Protein AF-K2EMU2-F1 (afdb_monomer)

pLDDT: mean 92.55, std 4.41, range [62.56, 96.5]

Solvent-accessible surface area (backbone atoms only — not comparable to full-atom values): 5014 Å² total; per-residue (Å²): 133,86,50,76,64,57,58,49,51,55,51,51,51,53,51,50,53,39,48,75,71,71,44,75,94,76,64,95,73,76,82,57,76,46,58,50,40,54,55,71,75,42,37,86,78,46,60,96,56,91,79,35,70,70,59,47,79,75,47,78,47,79,58,92,95,45,69,39,33,34,35,34,44,99,70,30,69,45,78,81

Nearest PDB structures (foldseek):
  8yax-assembly1_B  TM=4.050E-01  e=2.412E+00  Severe acute respiratory syndrome coronavirus 2
  6upr-assembly1_A  TM=2.790E-01  e=2.749E+00  Homo sapiens
  6upq-assembly1_A  TM=2.364E-01  e=6.429E+00  Homo sapiens

Mean predicted aligned error: 4.74 Å

Structure (mmCIF, N/CA/C/O backbone):
data_AF-K2EMU2-F1
#
_entry.id   AF-K2EMU2-F1
#
loop_
_atom_site.group_PDB
_atom_site.id
_atom_site.type_symbol
_atom_site.label_atom_id
_atom_site.label_alt_id
_atom_site.label_comp_id
_atom_site.label_asym_id
_atom_site.label_entity_id
_atom_site.label_seq_id
_atom_site.pdbx_PDB_ins_code
_atom_site.Cartn_x
_atom_site.Cartn_y
_atom_site.Cartn_z
_atom_site.occupancy
_atom_site.B_iso_or_equiv
_atom_site.auth_seq_id
_atom_site.auth_comp_id
_atom_site.auth_asym_id
_atom_site.auth_atom_id
_atom_site.pdbx_PDB_model_num
ATOM 1 N N . MET A 1 1 ? -13.971 23.066 7.066 1.00 62.56 1 MET A N 1
ATOM 2 C CA . MET A 1 1 ? -12.720 22.277 7.066 1.00 62.56 1 MET A CA 1
ATOM 3 C C . MET A 1 1 ? -12.785 21.334 8.246 1.00 62.56 1 MET A C 1
ATOM 5 O O . MET A 1 1 ? -13.106 21.810 9.326 1.00 62.56 1 MET A O 1
ATOM 9 N N . SER A 1 2 ? -12.544 20.038 8.049 1.00 79.44 2 SER A N 1
ATOM 10 C CA . SER A 1 2 ? -12.550 19.087 9.163 1.00 79.44 2 SER A CA 1
ATOM 11 C C . SER A 1 2 ? -11.403 19.372 10.125 1.00 79.44 2 SER A C 1
ATOM 13 O O . SER A 1 2 ? -10.291 19.683 9.691 1.00 79.44 2 SER A O 1
ATOM 15 N N . THR A 1 3 ? -11.658 19.267 11.423 1.00 91.94 3 THR A N 1
ATOM 16 C CA . THR A 1 3 ? -10.616 19.465 12.435 1.00 91.94 3 THR A CA 1
ATOM 17 C C . THR A 1 3 ? -9.631 18.288 12.450 1.00 91.94 3 THR A C 1
ATOM 19 O O . THR A 1 3 ? -9.945 17.172 12.027 1.00 91.94 3 THR A O 1
ATOM 22 N N . LEU A 1 4 ? -8.413 18.500 12.966 1.00 92.56 4 LEU A N 1
ATOM 23 C CA . LEU A 1 4 ? -7.439 17.408 13.149 1.00 92.56 4 LEU A CA 1
ATOM 24 C C . LEU A 1 4 ? -8.002 16.270 14.013 1.00 92.56 4 LEU A C 1
ATOM 26 O O . LEU A 1 4 ? -7.663 15.105 13.798 1.00 92.56 4 LEU A O 1
ATOM 30 N N . LYS A 1 5 ? -8.870 16.614 14.971 1.00 93.88 5 LYS A N 1
ATOM 31 C CA . LYS A 1 5 ? -9.569 15.657 15.823 1.00 93.88 5 LYS A CA 1
ATOM 32 C C . LYS A 1 5 ? -10.517 14.784 14.999 1.00 93.88 5 LYS A C 1
ATOM 34 O O . LYS A 1 5 ? -10.355 13.571 15.007 1.00 93.88 5 LYS A O 1
ATOM 39 N N . GLU A 1 6 ? -11.388 15.389 14.194 1.00 94.12 6 GLU A N 1
ATOM 40 C CA . GLU A 1 6 ? -12.300 14.654 13.303 1.00 94.12 6 GLU A CA 1
ATOM 41 C C . GLU A 1 6 ? -11.551 13.721 12.339 1.00 94.12 6 GLU A C 1
ATOM 43 O O . GLU A 1 6 ? -11.916 12.558 12.180 1.00 94.12 6 GLU A O 1
ATOM 48 N N . LEU A 1 7 ? -10.453 14.187 11.730 1.00 93.19 7 LEU A N 1
ATOM 49 C CA . LEU A 1 7 ? -9.639 13.351 10.837 1.00 93.19 7 LEU A CA 1
ATOM 50 C C . LEU A 1 7 ? -9.014 12.151 11.558 1.00 93.19 7 LEU A C 1
ATOM 52 O O . LEU A 1 7 ? -8.887 11.070 10.973 1.00 93.19 7 LEU A O 1
ATOM 56 N N . ARG A 1 8 ? -8.588 12.336 12.810 1.00 94.75 8 ARG A N 1
ATOM 57 C CA . ARG A 1 8 ? -8.050 11.256 13.639 1.00 94.75 8 ARG A CA 1
ATOM 58 C C . ARG A 1 8 ? -9.140 10.251 13.992 1.00 94.75 8 ARG A C 1
ATOM 60 O O . ARG A 1 8 ? -8.899 9.054 13.846 1.00 94.75 8 ARG A O 1
ATOM 67 N N . ASP A 1 9 ? -10.307 10.728 14.405 1.00 96.06 9 ASP A N 1
ATOM 68 C CA . ASP A 1 9 ? -11.425 9.884 14.825 1.00 96.06 9 ASP A CA 1
ATOM 69 C C . ASP A 1 9 ? -11.886 8.987 13.664 1.00 96.06 9 ASP A C 1
ATOM 71 O O . ASP A 1 9 ? -11.922 7.765 13.806 1.00 96.06 9 ASP A O 1
ATOM 75 N N . VAL A 1 10 ? -12.027 9.544 12.454 1.00 95.75 10 VAL A N 1
ATOM 76 C CA . VAL A 1 10 ? -12.333 8.771 11.234 1.00 95.75 10 VAL A CA 1
ATOM 77 C C . VAL A 1 10 ? -11.276 7.694 10.938 1.00 95.75 10 VAL A C 1
ATOM 79 O O . VAL A 1 10 ? -11.597 6.595 10.478 1.00 95.75 10 VAL A O 1
ATOM 82 N N . ARG A 1 11 ? -9.985 7.966 11.178 1.00 94.56 11 ARG A N 1
ATOM 83 C CA . ARG A 1 11 ? -8.922 6.958 10.984 1.00 94.56 11 ARG A CA 1
ATOM 84 C C . ARG A 1 11 ? -8.997 5.838 12.022 1.00 94.56 11 ARG A C 1
ATOM 86 O O . ARG A 1 11 ? -8.736 4.686 11.675 1.00 94.56 11 ARG A O 1
ATOM 93 N N . LEU A 1 12 ? -9.356 6.157 13.264 1.00 96.06 12 LEU A N 1
ATOM 94 C CA . LEU A 1 12 ? -9.542 5.169 14.328 1.00 96.06 12 LEU A CA 1
ATOM 95 C C . LEU A 1 12 ? -10.763 4.281 14.068 1.00 96.06 12 LEU A C 1
ATOM 97 O O . LEU A 1 12 ? -10.680 3.067 14.254 1.00 96.06 12 LEU A O 1
ATOM 101 N N . GLU A 1 13 ? -11.856 4.852 13.564 1.00 96.50 13 GLU A N 1
ATOM 102 C CA . GLU A 1 13 ? -13.031 4.091 13.131 1.00 96.50 13 GLU A CA 1
ATOM 103 C C . GLU A 1 13 ? -12.678 3.098 12.020 1.00 96.50 13 GLU A C 1
ATOM 105 O O . GLU A 1 13 ? -12.983 1.911 12.132 1.00 96.50 13 GLU A O 1
ATOM 110 N N . LYS A 1 14 ? -11.944 3.539 10.987 1.00 95.06 14 LYS A N 1
ATOM 111 C CA . LYS A 1 14 ? -11.458 2.650 9.915 1.00 95.06 14 LYS A CA 1
ATOM 112 C C . LYS A 1 14 ? -10.589 1.513 10.454 1.00 95.06 14 LYS A C 1
ATOM 114 O O . LYS A 1 14 ? -10.741 0.371 10.024 1.00 95.06 14 LYS A O 1
ATOM 119 N N . LEU A 1 15 ? -9.707 1.803 11.411 1.00 95.56 15 LEU A N 1
ATOM 120 C CA . LEU A 1 15 ? -8.876 0.792 12.068 1.00 95.56 15 LEU A CA 1
ATOM 121 C C . LEU A 1 15 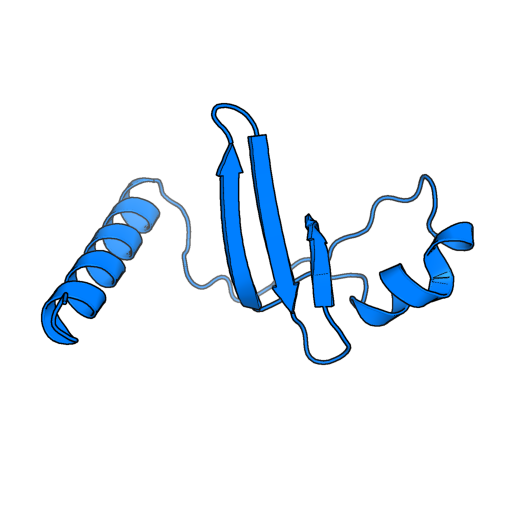? -9.718 -0.222 12.854 1.00 95.56 15 LEU A C 1
ATOM 123 O O . LEU A 1 15 ? -9.440 -1.419 12.794 1.00 95.56 15 LEU A O 1
ATOM 127 N N . SER A 1 16 ? -10.751 0.234 13.566 1.00 95.56 16 SER A N 1
ATOM 128 C CA . SER A 1 16 ? -11.702 -0.641 14.264 1.00 95.56 16 SER A CA 1
ATOM 129 C C . SER A 1 16 ? -12.436 -1.559 13.284 1.00 95.56 16 SER A C 1
ATOM 131 O O . SER A 1 16 ? -12.493 -2.770 13.497 1.00 95.56 16 SER A O 1
ATOM 133 N N . SER A 1 17 ? -12.917 -1.015 12.164 1.00 95.88 17 SER A N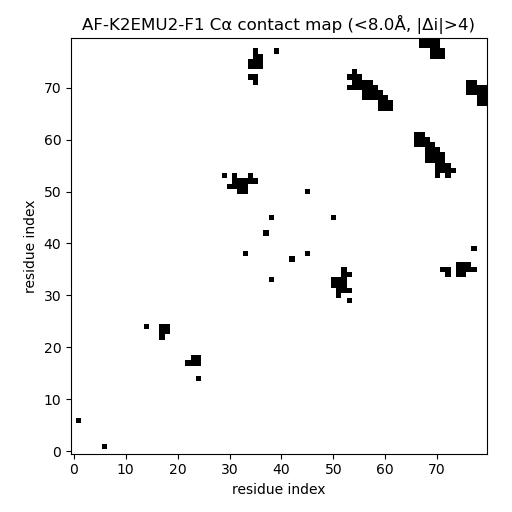 1
ATOM 134 C CA . SER A 1 17 ? -13.583 -1.789 11.112 1.00 95.88 17 SER A CA 1
ATOM 135 C C . SER A 1 17 ? -12.669 -2.852 10.496 1.00 95.88 17 SER A C 1
AT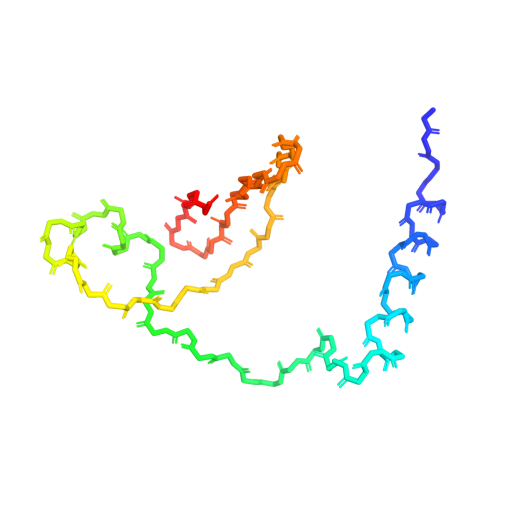OM 137 O O . SER A 1 17 ? -13.094 -3.994 10.348 1.00 95.88 17 SER A O 1
ATOM 139 N N . LEU A 1 18 ? -11.400 -2.530 10.215 1.00 94.38 18 LEU A N 1
ATOM 140 C CA . LEU A 1 18 ? -10.421 -3.513 9.725 1.00 94.38 18 LEU A CA 1
ATOM 141 C C . LEU A 1 18 ? -10.217 -4.668 10.716 1.00 94.38 18 LEU A C 1
ATOM 143 O O . LEU A 1 18 ? -10.237 -5.830 10.316 1.00 94.38 18 LEU A O 1
ATOM 147 N N . LYS A 1 19 ? -10.097 -4.357 12.013 1.00 94.31 19 LYS A N 1
ATOM 148 C CA . LYS A 1 19 ? -9.978 -5.379 13.065 1.00 94.31 19 LYS A CA 1
ATOM 149 C C . LYS A 1 19 ? -11.224 -6.263 13.159 1.00 94.31 19 LYS A C 1
ATOM 151 O O . LYS A 1 19 ? -11.086 -7.472 13.304 1.00 94.31 19 LYS A O 1
ATOM 156 N N . LYS A 1 20 ? -12.429 -5.687 13.046 1.00 96.12 20 LYS A N 1
ATOM 157 C CA . LYS A 1 20 ? -13.699 -6.443 13.043 1.00 96.12 20 LYS A CA 1
ATOM 158 C C . LYS A 1 20 ? -13.813 -7.402 11.856 1.00 96.12 20 LYS A C 1
ATOM 160 O O . LYS A 1 20 ? -14.411 -8.459 11.996 1.00 96.12 20 LYS A O 1
ATOM 165 N N . LEU A 1 21 ? -13.214 -7.053 10.718 1.00 95.62 21 LEU A N 1
ATOM 166 C CA . LEU A 1 21 ? -13.120 -7.920 9.538 1.00 95.62 21 LEU A CA 1
ATOM 167 C C . LEU A 1 21 ? -12.050 -9.023 9.676 1.00 95.62 21 LEU A C 1
ATOM 169 O O . LEU A 1 21 ? -11.838 -9.778 8.734 1.00 95.62 21 LEU A O 1
ATOM 173 N N . GLY A 1 22 ? -11.351 -9.113 10.814 1.00 94.38 22 GLY A N 1
ATOM 174 C CA . GLY A 1 22 ? -10.277 -10.088 11.035 1.00 94.38 22 GLY A CA 1
ATOM 175 C C . GLY A 1 22 ? -8.962 -9.746 10.327 1.00 94.38 22 GLY A C 1
ATOM 176 O O . GLY A 1 22 ? -8.042 -10.561 10.313 1.00 94.38 22 GLY A O 1
ATOM 177 N N . VAL A 1 23 ? -8.840 -8.547 9.749 1.00 93.25 23 VAL A N 1
ATOM 178 C CA . VAL A 1 23 ? -7.626 -8.102 9.055 1.00 93.25 23 VAL A CA 1
ATOM 179 C C . VAL A 1 23 ? -6.652 -7.504 10.068 1.00 93.25 23 VAL A C 1
ATOM 181 O O . VAL A 1 23 ? -7.007 -6.587 10.810 1.00 93.25 23 VAL A O 1
ATOM 184 N N . ASN A 1 24 ? -5.403 -7.982 10.084 1.00 92.81 24 ASN A N 1
ATOM 185 C CA . ASN A 1 24 ? -4.342 -7.369 10.883 1.00 92.81 24 ASN A CA 1
ATOM 186 C C . ASN A 1 24 ? -3.873 -6.056 10.215 1.00 92.81 24 ASN A C 1
ATOM 188 O O . ASN A 1 24 ? -3.256 -6.123 9.152 1.00 92.81 24 ASN A O 1
ATOM 192 N N . PRO A 1 25 ? -4.111 -4.870 10.816 1.00 92.81 25 PRO A N 1
ATOM 193 C CA . PRO A 1 25 ? -3.710 -3.592 10.224 1.00 92.81 25 PRO A CA 1
ATOM 194 C C . PRO A 1 25 ? -2.191 -3.354 10.238 1.00 92.81 25 PRO A C 1
ATOM 196 O O . PRO A 1 25 ? -1.713 -2.472 9.529 1.00 92.81 25 PRO A O 1
ATOM 199 N N . TYR A 1 26 ? -1.435 -4.117 11.036 1.00 94.19 26 TYR A N 1
ATOM 200 C CA . TYR A 1 26 ? 0.016 -3.985 11.182 1.00 94.19 26 TYR A CA 1
ATOM 201 C C . TYR A 1 26 ? 0.702 -5.355 11.046 1.00 94.19 26 TYR A C 1
ATOM 203 O O . TYR A 1 26 ? 1.183 -5.918 12.034 1.00 94.19 26 TYR A O 1
ATOM 211 N N . PRO A 1 27 ? 0.723 -5.942 9.838 1.00 92.12 27 PRO A N 1
ATOM 212 C CA . PRO A 1 27 ? 1.421 -7.198 9.607 1.00 92.12 27 PRO A CA 1
ATOM 213 C C . PRO A 1 27 ? 2.938 -6.995 9.714 1.00 92.12 27 PRO A C 1
ATOM 215 O O . PRO A 1 27 ? 3.489 -6.027 9.195 1.00 92.12 27 PRO A O 1
ATOM 218 N N . ALA A 1 28 ? 3.627 -7.935 10.364 1.00 91.25 28 ALA A N 1
ATOM 219 C CA . ALA A 1 28 ? 5.080 -7.866 10.548 1.00 91.25 28 ALA A CA 1
ATOM 220 C C . ALA A 1 28 ? 5.873 -8.131 9.255 1.00 91.25 28 ALA A C 1
ATOM 222 O O . ALA A 1 28 ? 7.026 -7.726 9.140 1.00 91.25 28 ALA A O 1
ATOM 223 N N . LYS A 1 29 ? 5.273 -8.836 8.290 1.00 90.25 29 LYS A N 1
ATOM 224 C CA . LYS A 1 29 ? 5.891 -9.185 7.009 1.00 90.25 29 LYS A CA 1
ATOM 225 C C . LYS A 1 29 ? 5.006 -8.713 5.866 1.00 90.25 29 LYS A C 1
ATOM 227 O O . LYS A 1 29 ? 3.786 -8.848 5.924 1.00 90.25 29 LYS A O 1
ATOM 232 N N . SER A 1 30 ? 5.646 -8.198 4.823 1.00 87.25 30 SER A N 1
ATOM 233 C CA . SER A 1 30 ? 5.022 -7.956 3.525 1.00 87.25 30 SER A CA 1
ATOM 234 C C . SER A 1 30 ? 5.699 -8.848 2.491 1.00 87.25 30 SER A C 1
ATOM 236 O O . SER A 1 30 ? 6.891 -9.122 2.607 1.00 87.25 30 SER A O 1
ATOM 238 N N . ASN A 1 31 ? 4.956 -9.281 1.475 1.00 89.88 31 ASN A N 1
ATOM 239 C CA . ASN A 1 31 ? 5.497 -10.081 0.374 1.00 89.88 31 ASN A CA 1
ATOM 240 C C . ASN A 1 31 ? 6.113 -9.197 -0.733 1.00 89.88 31 ASN A C 1
ATOM 242 O O . ASN A 1 31 ? 6.125 -9.608 -1.889 1.00 89.88 31 ASN A O 1
ATOM 246 N N . LYS A 1 32 ? 6.575 -7.974 -0.406 1.00 90.31 32 LYS A N 1
ATOM 247 C CA . LYS A 1 32 ? 7.216 -7.057 -1.369 1.00 90.31 32 LYS A CA 1
ATOM 248 C C . LYS A 1 32 ? 8.400 -7.779 -2.014 1.00 90.31 32 LYS A C 1
ATOM 250 O O . LYS A 1 32 ? 9.317 -8.188 -1.307 1.00 90.31 32 LYS A O 1
ATOM 255 N N . ASN A 1 33 ? 8.382 -7.910 -3.336 1.00 91.69 33 ASN A N 1
ATOM 256 C CA . ASN A 1 33 ? 9.452 -8.546 -4.108 1.00 91.69 33 ASN A CA 1
ATOM 257 C C . ASN A 1 33 ? 10.113 -7.587 -5.112 1.00 91.69 33 ASN A C 1
ATOM 259 O O . ASN A 1 33 ? 11.191 -7.890 -5.615 1.00 91.69 33 ASN A O 1
ATOM 263 N N . THR A 1 34 ? 9.501 -6.434 -5.399 1.00 91.12 34 THR A N 1
ATOM 264 C CA . THR A 1 34 ? 9.998 -5.480 -6.398 1.00 91.12 34 THR A CA 1
ATOM 265 C C . THR A 1 34 ? 9.946 -4.052 -5.854 1.00 91.12 34 THR A C 1
ATOM 267 O O . THR A 1 34 ? 9.017 -3.673 -5.133 1.00 91.12 34 THR A O 1
ATOM 270 N N . GLN A 1 35 ? 10.970 -3.257 -6.173 1.00 92.00 35 GLN A N 1
ATOM 271 C CA . GLN A 1 35 ? 10.979 -1.817 -5.912 1.00 92.00 35 GLN A CA 1
ATOM 272 C C . GLN A 1 35 ? 10.179 -1.072 -6.977 1.00 92.00 35 GLN A C 1
ATOM 274 O O . GLN A 1 35 ? 10.148 -1.474 -8.139 1.00 92.00 35 GLN A O 1
ATOM 279 N N . VAL A 1 36 ? 9.548 0.034 -6.590 1.00 92.75 36 VAL A N 1
ATOM 280 C CA . VAL A 1 36 ? 8.719 0.817 -7.516 1.00 92.75 36 VAL A CA 1
ATOM 281 C C . VAL A 1 36 ? 9.534 1.360 -8.694 1.00 92.75 36 VAL A C 1
ATOM 283 O O . VAL A 1 36 ? 9.071 1.302 -9.829 1.00 92.75 36 VAL A O 1
ATOM 286 N N . ASP A 1 37 ? 10.753 1.838 -8.454 1.00 92.94 37 ASP A N 1
ATOM 287 C CA . ASP A 1 37 ? 11.629 2.368 -9.506 1.00 92.94 37 ASP A CA 1
ATOM 288 C C . ASP A 1 37 ? 11.981 1.314 -10.569 1.00 92.94 37 ASP A C 1
ATOM 290 O O . ASP A 1 37 ? 11.973 1.615 -11.762 1.00 92.94 37 ASP A O 1
ATOM 294 N N . SER A 1 38 ? 12.189 0.055 -10.164 1.00 90.19 38 SER A N 1
ATOM 295 C CA . SER A 1 38 ? 12.429 -1.058 -11.093 1.00 90.19 38 SER A CA 1
ATOM 296 C C . SER A 1 38 ? 11.229 -1.307 -12.006 1.00 90.19 38 SER A C 1
ATOM 298 O O . SER A 1 38 ? 11.411 -1.562 -13.191 1.00 90.19 38 SER A O 1
ATOM 300 N N . VAL A 1 39 ? 10.002 -1.178 -11.488 1.00 90.69 39 VAL A N 1
ATOM 301 C CA . VAL A 1 39 ? 8.780 -1.314 -12.302 1.00 90.69 39 VAL A CA 1
ATOM 302 C C . VAL A 1 39 ? 8.703 -0.218 -13.365 1.00 90.69 39 VAL A C 1
ATOM 304 O O . VAL A 1 39 ? 8.316 -0.490 -14.497 1.00 90.69 39 VAL A O 1
ATOM 307 N N . VAL A 1 40 ? 9.093 1.011 -13.019 1.00 88.75 40 VAL A N 1
ATOM 308 C CA . VAL A 1 40 ? 9.045 2.155 -13.941 1.00 88.75 40 VAL A CA 1
ATOM 309 C C . VAL A 1 40 ? 10.160 2.083 -14.990 1.00 88.75 40 VAL A C 1
ATOM 311 O O . VAL A 1 40 ? 9.913 2.360 -16.160 1.00 88.75 40 VAL A O 1
ATOM 314 N N . LYS A 1 41 ? 11.383 1.711 -14.593 1.00 92.06 41 LYS A N 1
ATOM 315 C CA . LYS A 1 41 ? 12.555 1.697 -15.485 1.00 92.06 41 LYS A CA 1
ATOM 316 C C . LYS A 1 41 ? 12.671 0.437 -16.334 1.00 92.06 41 LYS A C 1
ATOM 318 O O . LYS A 1 41 ? 13.138 0.510 -17.465 1.00 92.06 41 LYS A O 1
ATOM 323 N N . GLU A 1 42 ? 12.274 -0.713 -15.798 1.00 91.00 42 GLU A N 1
ATOM 324 C CA . GLU A 1 42 ? 12.443 -2.023 -16.439 1.00 91.00 42 GLU A CA 1
ATOM 325 C C . GLU A 1 42 ? 11.106 -2.639 -16.863 1.00 91.00 42 GLU A C 1
ATOM 327 O O . GLU A 1 42 ? 10.972 -3.861 -16.943 1.00 91.00 42 GLU A O 1
ATOM 332 N N . PHE A 1 43 ? 10.122 -1.788 -17.166 1.00 88.81 43 PHE A N 1
ATOM 333 C CA . PHE A 1 43 ? 8.775 -2.200 -17.558 1.00 88.81 43 PHE A CA 1
ATOM 334 C C . PHE A 1 43 ? 8.778 -3.253 -18.674 1.0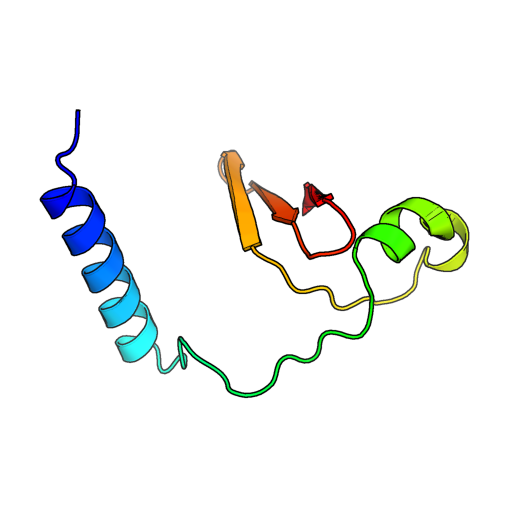0 88.81 43 PHE A C 1
ATOM 336 O O . PHE A 1 43 ? 8.138 -4.287 -18.532 1.00 88.81 43 PHE A O 1
ATOM 343 N N . GLU A 1 44 ? 9.559 -3.041 -19.737 1.00 90.06 44 GLU A N 1
ATOM 344 C CA . GLU A 1 44 ? 9.649 -3.965 -20.879 1.00 90.06 44 GLU A CA 1
ATOM 345 C C . GLU A 1 44 ? 10.053 -5.390 -20.473 1.00 90.06 44 GLU A C 1
ATOM 347 O O . GLU A 1 44 ? 9.544 -6.364 -21.020 1.00 90.06 44 GLU A O 1
ATOM 352 N N . LYS A 1 45 ? 10.937 -5.535 -19.478 1.00 88.50 45 LYS A N 1
ATOM 353 C CA . LYS A 1 45 ? 11.385 -6.850 -18.991 1.00 88.50 45 LYS A CA 1
ATOM 354 C C . LYS A 1 45 ? 10.385 -7.492 -18.036 1.00 88.50 45 LYS A C 1
ATOM 356 O O . LYS A 1 45 ? 10.303 -8.712 -17.957 1.00 88.50 45 LYS A O 1
ATOM 361 N N . LEU A 1 46 ? 9.678 -6.666 -17.271 1.00 86.31 46 LEU A N 1
ATOM 362 C CA . LEU A 1 46 ? 8.690 -7.098 -16.285 1.00 86.31 46 LEU A CA 1
ATOM 363 C C . LEU A 1 46 ? 7.301 -7.280 -16.904 1.00 86.31 46 LEU A C 1
ATOM 365 O O . LEU A 1 46 ? 6.387 -7.754 -16.230 1.00 86.31 46 LEU A O 1
ATOM 369 N N . ASN A 1 47 ? 7.132 -6.928 -18.177 1.00 87.31 47 ASN A N 1
ATOM 370 C CA . ASN A 1 47 ? 5.875 -7.076 -18.884 1.00 87.31 47 ASN A CA 1
ATOM 371 C C . ASN A 1 47 ? 5.437 -8.552 -18.896 1.00 87.31 47 ASN A C 1
ATOM 373 O O . ASN A 1 47 ? 6.214 -9.451 -19.211 1.00 87.31 47 ASN A O 1
ATOM 377 N N . GLY A 1 48 ? 4.194 -8.809 -18.487 1.00 87.69 48 GLY A N 1
ATOM 378 C CA . GLY A 1 48 ? 3.656 -10.162 -18.299 1.00 87.69 48 GLY A CA 1
ATOM 379 C C . GLY A 1 48 ? 4.108 -10.883 -17.019 1.00 87.69 48 GLY A C 1
ATOM 380 O O . GLY A 1 48 ? 3.608 -11.971 -16.738 1.00 87.69 48 GLY A O 1
ATOM 381 N N . SER A 1 49 ? 4.999 -10.294 -16.216 1.00 89.81 49 SER A N 1
ATOM 382 C CA . SER A 1 49 ? 5.418 -10.850 -14.925 1.00 89.81 49 SER A CA 1
ATOM 383 C C . SER A 1 49 ? 4.540 -10.345 -13.780 1.00 89.81 49 SER A C 1
ATOM 385 O O . SER A 1 49 ? 4.107 -9.193 -13.754 1.00 89.81 49 SER A O 1
ATOM 387 N N . VAL A 1 50 ? 4.303 -11.201 -12.783 1.00 90.75 50 VAL A N 1
ATOM 388 C CA . VAL A 1 50 ? 3.602 -10.808 -11.554 1.00 90.75 50 VAL A CA 1
ATOM 389 C C . VAL A 1 50 ? 4.599 -10.184 -10.581 1.00 90.75 50 VAL A C 1
ATOM 391 O O . VAL A 1 50 ? 5.526 -10.847 -10.113 1.00 90.75 50 VAL A O 1
ATOM 394 N N . VAL A 1 51 ? 4.383 -8.914 -10.245 1.00 91.75 51 VAL A N 1
ATOM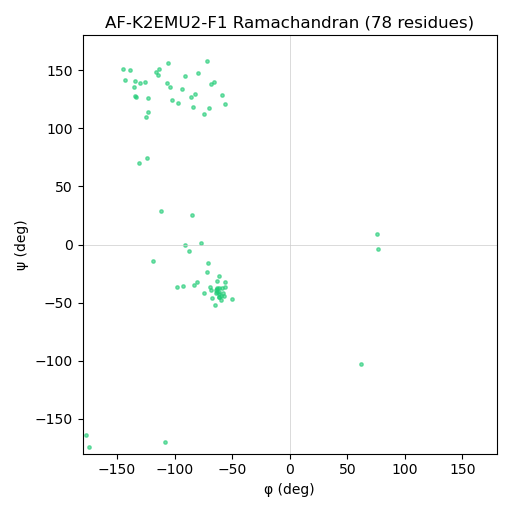 395 C CA . VAL A 1 51 ? 5.189 -8.167 -9.270 1.00 91.75 51 VAL A CA 1
ATOM 396 C C . VAL A 1 51 ? 4.364 -7.809 -8.036 1.00 91.75 51 VAL A C 1
ATOM 398 O O . VAL A 1 51 ? 3.150 -7.631 -8.102 1.00 91.75 51 VAL A O 1
ATOM 401 N N . ILE A 1 52 ? 5.033 -7.696 -6.893 1.00 93.62 52 ILE A N 1
ATOM 402 C CA . ILE A 1 52 ? 4.457 -7.333 -5.601 1.00 93.62 52 ILE A CA 1
ATOM 403 C C . ILE A 1 52 ? 5.225 -6.126 -5.067 1.00 93.62 52 ILE A C 1
ATOM 405 O O . ILE A 1 52 ? 6.376 -6.221 -4.632 1.00 93.62 52 ILE A O 1
ATOM 409 N N . ILE A 1 53 ? 4.551 -4.981 -5.060 1.00 93.50 53 ILE A N 1
ATOM 410 C CA . ILE A 1 53 ? 5.076 -3.722 -4.534 1.00 93.50 53 ILE A CA 1
ATOM 411 C C . ILE A 1 53 ? 4.430 -3.386 -3.188 1.00 93.50 53 ILE A C 1
ATOM 413 O O . ILE A 1 53 ? 3.316 -3.812 -2.882 1.00 93.50 53 ILE A O 1
ATOM 417 N N . ALA A 1 54 ? 5.121 -2.583 -2.383 1.00 93.75 54 ALA A N 1
ATOM 418 C CA . ALA A 1 54 ? 4.568 -2.009 -1.164 1.00 93.75 54 ALA A CA 1
ATOM 419 C C . ALA A 1 54 ? 5.098 -0.587 -0.974 1.00 93.75 54 ALA A C 1
ATOM 421 O O . ALA A 1 54 ? 6.270 -0.318 -1.234 1.00 93.75 54 ALA A O 1
ATOM 422 N N . GLY A 1 55 ? 4.236 0.311 -0.499 1.00 93.12 55 GLY A N 1
ATOM 423 C CA . GLY A 1 55 ? 4.573 1.709 -0.261 1.00 93.12 55 GLY A CA 1
ATOM 424 C C . GLY A 1 55 ? 3.431 2.474 0.406 1.00 93.12 55 GLY A C 1
ATOM 425 O O . GLY A 1 55 ? 2.408 1.910 0.793 1.00 93.12 55 GLY A O 1
ATOM 426 N N . ARG A 1 56 ? 3.605 3.786 0.546 1.00 95.06 56 ARG A N 1
ATOM 427 C CA . ARG A 1 56 ? 2.606 4.704 1.092 1.00 95.06 56 ARG A CA 1
ATOM 428 C C . ARG A 1 56 ? 1.602 5.099 0.012 1.00 95.06 56 ARG A C 1
ATOM 430 O O . ARG A 1 56 ? 1.995 5.580 -1.047 1.00 95.06 56 ARG A O 1
ATOM 437 N N . VAL A 1 57 ? 0.311 4.982 0.320 1.00 95.62 57 VAL A N 1
ATOM 438 C CA . VAL A 1 57 ? -0.760 5.536 -0.520 1.00 95.62 57 VAL A CA 1
ATOM 439 C C . VAL A 1 57 ? -0.725 7.061 -0.433 1.00 95.62 57 VAL A C 1
ATOM 441 O O . VAL A 1 57 ? -0.901 7.632 0.645 1.00 95.62 57 VAL A O 1
ATOM 444 N N . MET A 1 58 ? -0.475 7.712 -1.566 1.00 95.75 58 MET A N 1
ATOM 445 C CA . MET A 1 58 ? -0.370 9.168 -1.680 1.00 95.75 58 MET A CA 1
ATOM 446 C C . MET A 1 58 ? -1.668 9.801 -2.175 1.00 95.75 58 MET A C 1
ATOM 448 O O . MET A 1 58 ? -2.028 10.888 -1.729 1.00 95.75 58 MET A O 1
ATOM 452 N N . SER A 1 59 ? -2.371 9.131 -3.089 1.00 95.12 59 SER A N 1
ATOM 453 C CA . SER A 1 59 ? -3.652 9.587 -3.626 1.00 95.12 59 SER A CA 1
ATOM 454 C C . SER A 1 59 ? -4.567 8.391 -3.891 1.00 95.12 59 SER A C 1
ATOM 456 O O . SER A 1 59 ? -4.089 7.287 -4.156 1.00 95.12 59 SER A O 1
ATOM 458 N N . ILE A 1 60 ? -5.877 8.618 -3.799 1.00 95.25 60 ILE A N 1
ATOM 459 C CA . ILE A 1 60 ? -6.916 7.658 -4.180 1.00 95.25 60 ILE A CA 1
ATOM 460 C C . ILE A 1 60 ? -7.941 8.425 -5.010 1.00 95.25 60 ILE A C 1
ATOM 462 O O . ILE A 1 60 ? -8.449 9.456 -4.566 1.00 95.25 60 ILE A O 1
ATOM 466 N N . ARG A 1 61 ? -8.242 7.926 -6.206 1.00 95.06 61 ARG A N 1
ATOM 467 C CA . ARG A 1 61 ? -9.213 8.495 -7.142 1.00 95.06 61 ARG A CA 1
ATOM 468 C C . ARG A 1 61 ? -10.251 7.429 -7.461 1.00 95.06 61 ARG A C 1
ATOM 470 O O . ARG A 1 61 ? -9.923 6.397 -8.038 1.00 95.06 61 ARG A O 1
ATOM 477 N N . VAL A 1 62 ? -11.490 7.662 -7.042 1.00 95.38 62 VAL A N 1
ATOM 478 C CA . VAL A 1 62 ? -12.595 6.710 -7.205 1.00 95.38 62 VAL A CA 1
ATOM 479 C C . VAL A 1 62 ? -13.479 7.165 -8.361 1.00 95.38 62 VAL A C 1
ATOM 481 O O . VAL A 1 62 ? -13.995 8.279 -8.350 1.00 95.38 62 VAL A O 1
ATOM 484 N N . HIS A 1 63 ? -13.674 6.285 -9.337 1.00 94.38 63 HIS A N 1
ATOM 485 C CA . HIS A 1 63 ? -14.510 6.489 -10.517 1.00 94.38 63 HIS A CA 1
ATOM 486 C C . HIS A 1 63 ? -15.553 5.369 -10.609 1.00 94.38 63 HIS A C 1
ATOM 488 O O . HIS A 1 63 ? -15.443 4.442 -11.414 1.00 94.38 63 HIS A O 1
ATOM 494 N N . GLY A 1 64 ? -16.573 5.430 -9.749 1.00 93.94 64 GLY A N 1
ATOM 495 C CA . GLY A 1 64 ? -17.646 4.435 -9.705 1.00 93.94 64 GLY A CA 1
ATOM 496 C C . GLY A 1 64 ? -17.123 3.040 -9.353 1.00 93.94 64 GLY A C 1
ATOM 497 O O . GLY A 1 64 ? -16.847 2.761 -8.191 1.00 93.94 64 GLY A O 1
ATOM 498 N N . LYS A 1 65 ? -16.994 2.169 -10.362 1.00 94.19 65 LYS A N 1
ATOM 499 C CA . LYS A 1 65 ? -16.479 0.794 -10.217 1.00 94.19 65 LYS A CA 1
ATOM 500 C C . LYS A 1 65 ? -14.959 0.672 -10.411 1.00 94.19 65 LYS A C 1
ATOM 502 O O . LYS A 1 65 ? -14.436 -0.431 -10.310 1.00 94.19 65 LYS A O 1
ATOM 507 N N 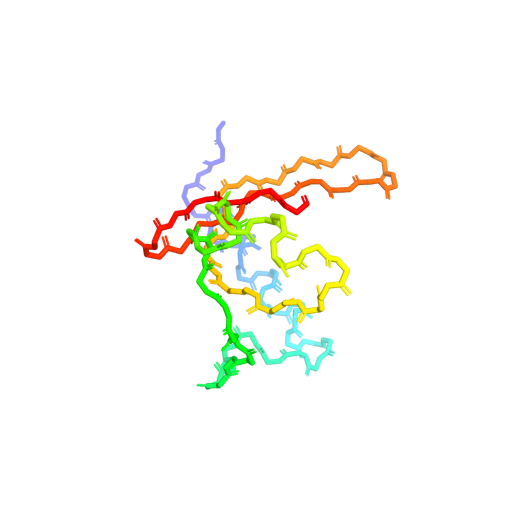. LEU A 1 66 ? -14.264 1.774 -10.699 1.00 94.94 66 LEU A N 1
ATOM 508 C CA . LEU A 1 66 ? -12.811 1.821 -10.860 1.00 94.94 66 LEU A CA 1
ATOM 509 C C . LEU A 1 66 ? -12.180 2.665 -9.759 1.00 94.94 66 LEU A C 1
ATOM 511 O O . LEU A 1 66 ? -12.747 3.667 -9.321 1.00 94.94 66 LEU A O 1
ATOM 515 N N . VAL A 1 67 ? -10.986 2.273 -9.331 1.00 95.31 67 VAL A N 1
ATOM 516 C CA . VAL A 1 67 ? -10.191 3.023 -8.361 1.00 95.31 67 VAL A CA 1
ATOM 517 C C . VAL A 1 67 ? -8.764 3.080 -8.871 1.00 95.31 67 VAL A C 1
ATOM 519 O O . VAL A 1 67 ? -8.193 2.038 -9.164 1.00 95.31 67 VAL A O 1
ATOM 522 N N . PH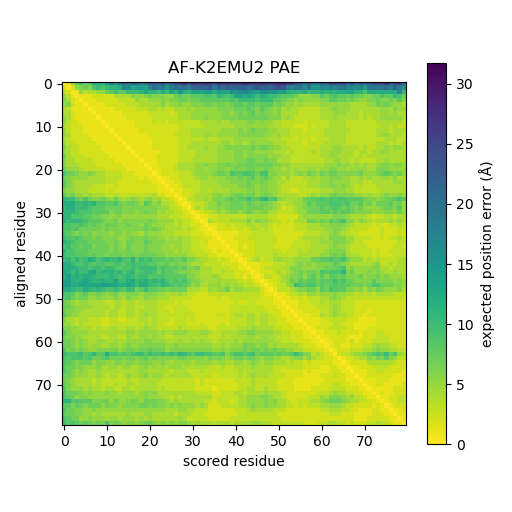E A 1 68 ? -8.207 4.287 -8.934 1.00 95.44 68 PHE A N 1
ATOM 523 C CA . PHE A 1 68 ? -6.783 4.501 -9.160 1.00 95.44 68 PHE A CA 1
ATOM 524 C C . PHE A 1 68 ? -6.123 4.951 -7.867 1.00 95.44 68 PHE A C 1
ATOM 526 O O . PHE A 1 68 ? -6.676 5.778 -7.130 1.00 95.44 68 PHE A O 1
ATOM 533 N N . MET A 1 69 ? -4.933 4.440 -7.590 1.00 96.06 69 MET A N 1
ATOM 534 C CA . MET A 1 69 ? -4.171 4.803 -6.400 1.00 96.06 69 MET A CA 1
ATOM 535 C C . MET A 1 69 ? -2.723 5.058 -6.754 1.00 96.06 69 MET A C 1
ATOM 537 O O . MET A 1 69 ? -2.100 4.256 -7.433 1.00 96.06 69 MET A O 1
ATOM 541 N N . ASP A 1 70 ? -2.1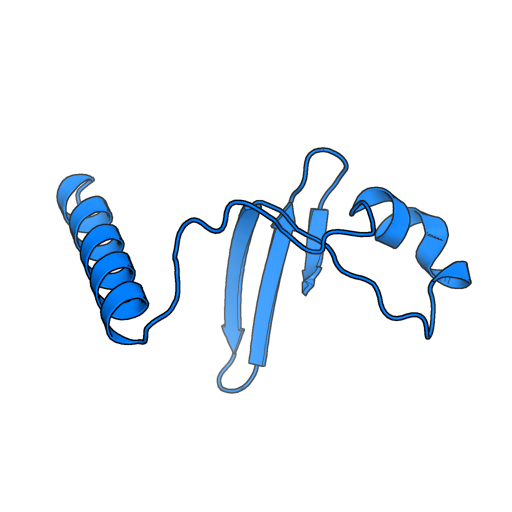47 6.127 -6.217 1.00 95.12 70 ASP A N 1
ATOM 542 C CA . ASP A 1 70 ? -0.709 6.322 -6.357 1.00 95.12 70 ASP A CA 1
ATOM 543 C C . ASP A 1 70 ? 0.010 5.819 -5.111 1.00 95.12 70 ASP A C 1
ATOM 545 O O . ASP A 1 70 ? -0.223 6.314 -4.002 1.00 95.12 70 ASP A O 1
ATOM 549 N N . ILE A 1 71 ? 0.922 4.872 -5.304 1.00 95.31 71 ILE A N 1
ATOM 550 C CA . ILE A 1 71 ? 1.776 4.320 -4.258 1.00 95.31 71 ILE A CA 1
ATOM 551 C C . ILE A 1 71 ? 3.179 4.895 -4.410 1.00 95.31 71 ILE A C 1
ATOM 553 O O . ILE A 1 71 ? 3.720 4.967 -5.512 1.00 95.31 71 ILE A O 1
ATOM 557 N N . LYS A 1 72 ? 3.776 5.304 -3.290 1.00 95.19 72 LYS A N 1
ATOM 558 C CA . LYS A 1 72 ? 5.157 5.784 -3.218 1.00 95.19 72 LYS A CA 1
ATOM 559 C C . LYS A 1 72 ? 5.964 4.957 -2.222 1.00 95.19 72 LYS A C 1
ATOM 561 O O . LYS A 1 72 ? 5.567 4.858 -1.061 1.00 95.19 72 LYS A O 1
ATOM 566 N N . ASP A 1 73 ? 7.091 4.406 -2.649 1.00 93.94 73 ASP A N 1
ATOM 567 C CA . ASP A 1 73 ? 8.086 3.792 -1.763 1.00 93.94 73 ASP A CA 1
ATOM 568 C C . ASP A 1 73 ? 9.353 4.666 -1.678 1.00 93.94 73 ASP A C 1
ATOM 570 O O . ASP A 1 73 ? 9.336 5.830 -2.091 1.00 93.94 73 ASP A O 1
ATOM 574 N N . GLU A 1 74 ? 10.436 4.153 -1.086 1.00 93.00 74 GLU A N 1
ATOM 575 C CA . GLU A 1 74 ? 11.715 4.871 -1.023 1.00 93.00 74 GLU A CA 1
ATOM 576 C C . GLU A 1 74 ? 12.326 5.181 -2.399 1.00 93.00 74 GLU A C 1
ATOM 578 O O . GLU A 1 74 ? 13.063 6.155 -2.534 1.00 93.00 74 GLU A O 1
ATOM 583 N N . SER A 1 75 ? 12.015 4.369 -3.408 1.00 93.19 75 SER A N 1
ATOM 584 C CA . SER A 1 75 ? 12.640 4.407 -4.729 1.00 93.19 75 SER A CA 1
ATOM 585 C C . SER A 1 75 ? 11.878 5.291 -5.715 1.00 93.19 75 SER A C 1
ATOM 587 O O . SER A 1 75 ? 12.486 5.982 -6.529 1.00 93.19 75 SER A O 1
ATOM 589 N N . GLY A 1 76 ? 10.546 5.321 -5.632 1.00 91.75 76 GLY A N 1
ATOM 590 C CA . GLY A 1 76 ? 9.745 6.034 -6.616 1.00 91.75 76 GLY A CA 1
ATOM 591 C C . GLY A 1 76 ? 8.250 6.030 -6.336 1.00 91.75 76 GLY A C 1
ATOM 592 O O . GLY A 1 76 ? 7.786 5.758 -5.228 1.00 9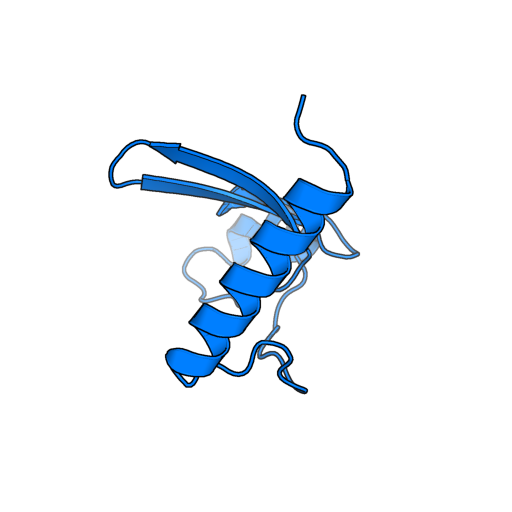1.75 76 GLY A O 1
ATOM 593 N N . ARG A 1 77 ? 7.481 6.379 -7.371 1.00 94.25 77 ARG A N 1
ATOM 594 C CA . ARG A 1 77 ? 6.015 6.426 -7.356 1.00 94.25 77 ARG A CA 1
ATOM 595 C C . ARG A 1 77 ? 5.462 5.667 -8.558 1.00 94.25 77 ARG A C 1
ATOM 597 O O . ARG A 1 77 ? 5.971 5.831 -9.660 1.00 94.25 77 ARG A O 1
ATOM 604 N N . VAL A 1 78 ? 4.395 4.906 -8.344 1.00 94.25 78 VAL A N 1
ATOM 605 C CA . VAL A 1 78 ? 3.662 4.179 -9.390 1.00 94.25 78 VAL A CA 1
ATOM 606 C C . VAL A 1 78 ? 2.160 4.280 -9.153 1.00 94.25 78 VAL A C 1
ATOM 608 O O . VAL A 1 78 ? 1.715 4.434 -8.013 1.00 94.25 78 VAL A O 1
ATOM 611 N N . GLN A 1 79 ? 1.392 4.233 -10.238 1.00 94.25 79 GLN A N 1
ATOM 612 C CA . GLN A 1 79 ? -0.064 4.191 -10.207 1.00 94.25 79 GLN A CA 1
ATOM 613 C C . GLN A 1 79 ? -0.535 2.734 -10.262 1.00 94.25 79 GLN A C 1
ATOM 615 O O . GLN A 1 79 ? -0.052 1.960 -11.088 1.00 94.25 79 GLN A O 1
ATOM 620 N N . LEU A 1 80 ? -1.480 2.397 -9.392 1.00 91.38 80 LEU A N 1
ATOM 621 C CA . LEU A 1 80 ? -2.339 1.221 -9.478 1.00 91.38 80 LEU A CA 1
ATOM 622 C C . LEU A 1 80 ? -3.696 1.612 -10.058 1.00 91.38 80 LEU A C 1
ATOM 624 O O . LEU A 1 80 ? -4.163 2.733 -9.732 1.00 91.38 80 LEU A O 1
#

Sequence (80 aa):
MSTLKELRDVRLEKLSSLKKLGVNPYPAKSNKNTQVDSVVKEFEKLNGSVVIIAGRVMSIRVHGKLVFMDIKDESGRVQL

Secondary structure (DSSP, 8-state):
---HHHHHHHHHHHHHHHHHTT--SS-S-----S-HHHHHHSHHHHTT-------EEEEEEEETTEEEEEEE-SS-EEE-

Radius of gyration: 15.92 Å; Cα contacts (8 Å, |Δi|>4): 81; chains: 1; bounding box: 30×33×37 Å

Foldseek 3Di:
DDDPVRVVVVVVVVVVVCVVVVHDPDDPDDPQDDEPLCCVPVVVVCPVPDGDHDADWPDWDDDPPDIKTWGDDPNGIDID